Protein AF-A0A7W0ZQ09-F1 (afdb_monomer_lite)

Structure (mmCIF, N/CA/C/O backbone):
data_AF-A0A7W0ZQ09-F1
#
_entry.id   AF-A0A7W0ZQ09-F1
#
loop_
_atom_site.group_PDB
_atom_site.id
_atom_site.type_symbol
_atom_site.label_atom_id
_atom_site.label_alt_id
_atom_site.label_comp_id
_atom_site.label_asym_id
_atom_site.label_entity_id
_atom_site.label_seq_id
_atom_site.pdbx_PDB_ins_code
_atom_site.Cartn_x
_atom_site.Cartn_y
_atom_site.Cartn_z
_atom_site.occupancy
_atom_site.B_iso_or_equiv
_atom_site.auth_seq_id
_atom_site.auth_comp_id
_atom_site.auth_asym_id
_atom_site.auth_atom_id
_atom_site.pdbx_PDB_model_num
ATOM 1 N N . MET A 1 1 ? 44.081 -46.823 -7.857 1.00 39.41 1 MET A N 1
ATOM 2 C CA . MET A 1 1 ? 43.393 -45.600 -8.319 1.00 39.41 1 MET A CA 1
ATOM 3 C C . MET A 1 1 ? 42.582 -45.045 -7.162 1.00 39.41 1 MET A C 1
ATOM 5 O O . MET A 1 1 ? 41.664 -45.712 -6.705 1.00 39.41 1 MET A O 1
ATOM 9 N N . ASN A 1 2 ? 43.010 -43.896 -6.638 1.00 37.22 2 ASN A N 1
ATOM 10 C CA . ASN A 1 2 ? 42.444 -43.232 -5.465 1.00 37.22 2 ASN A CA 1
ATOM 11 C C . ASN A 1 2 ? 41.012 -42.744 -5.722 1.00 37.22 2 ASN A C 1
ATOM 13 O O . ASN A 1 2 ? 40.742 -42.105 -6.736 1.00 37.22 2 ASN A O 1
ATOM 17 N N . LEU A 1 3 ? 40.127 -43.034 -4.770 1.00 42.69 3 LEU A N 1
ATOM 18 C CA . LEU A 1 3 ? 38.776 -42.491 -4.675 1.00 42.69 3 LEU A CA 1
ATOM 19 C C . LEU A 1 3 ? 38.873 -41.011 -4.275 1.00 42.69 3 LEU A C 1
ATOM 21 O O . LEU A 1 3 ? 39.314 -40.700 -3.170 1.00 42.69 3 LEU A O 1
ATOM 25 N N . ASN A 1 4 ? 38.478 -40.099 -5.167 1.00 41.34 4 ASN A N 1
ATOM 26 C CA . ASN A 1 4 ? 38.340 -38.682 -4.836 1.00 41.34 4 ASN A CA 1
ATOM 27 C C . ASN A 1 4 ? 37.031 -38.482 -4.052 1.00 41.34 4 ASN A C 1
ATOM 29 O O . ASN A 1 4 ? 35.947 -38.402 -4.622 1.00 41.34 4 ASN A O 1
ATOM 33 N N . LEU A 1 5 ? 37.144 -38.461 -2.724 1.00 49.69 5 LEU A N 1
ATOM 34 C CA . LEU A 1 5 ? 36.052 -38.267 -1.762 1.00 49.69 5 LEU A CA 1
ATOM 35 C C . LEU A 1 5 ? 35.595 -36.798 -1.635 1.00 49.69 5 LEU A C 1
ATOM 37 O O . LEU A 1 5 ? 34.788 -36.494 -0.762 1.00 49.69 5 LEU A O 1
ATOM 41 N N . ASN A 1 6 ? 36.080 -35.885 -2.485 1.00 49.81 6 ASN A N 1
ATOM 42 C CA . ASN A 1 6 ? 35.898 -34.442 -2.293 1.00 49.81 6 ASN A CA 1
ATOM 43 C C . ASN A 1 6 ? 34.719 -33.805 -3.060 1.00 49.81 6 ASN A C 1
ATOM 45 O O . ASN A 1 6 ? 34.552 -32.594 -2.995 1.00 49.81 6 ASN A O 1
ATOM 49 N N . GLU A 1 7 ? 33.885 -34.577 -3.766 1.00 49.88 7 GLU A N 1
ATOM 50 C CA . GLU A 1 7 ? 32.788 -34.013 -4.588 1.00 49.88 7 GLU A CA 1
ATOM 51 C C . GLU A 1 7 ? 31.373 -34.458 -4.178 1.00 49.88 7 GLU A C 1
ATOM 53 O O . GLU A 1 7 ? 30.403 -34.131 -4.851 1.00 49.88 7 GLU A O 1
ATOM 58 N N . ARG A 1 8 ? 31.207 -35.171 -3.054 1.00 49.78 8 ARG A N 1
ATOM 59 C CA . ARG A 1 8 ? 29.879 -35.633 -2.581 1.00 49.78 8 ARG A CA 1
ATOM 60 C C . ARG A 1 8 ? 29.360 -34.965 -1.305 1.00 49.78 8 ARG A C 1
ATOM 62 O O . ARG A 1 8 ? 28.331 -35.377 -0.780 1.00 49.78 8 ARG A O 1
ATOM 69 N N . SER A 1 9 ? 30.036 -33.938 -0.796 1.00 47.16 9 SER A N 1
ATOM 70 C CA . SER A 1 9 ? 29.663 -33.264 0.460 1.00 47.16 9 SER A CA 1
ATOM 71 C C . SER A 1 9 ? 28.813 -31.998 0.289 1.00 47.16 9 SER A C 1
ATOM 73 O O . SER A 1 9 ? 28.307 -31.486 1.284 1.00 47.16 9 SER A O 1
ATOM 75 N N . HIS A 1 10 ? 28.598 -31.502 -0.933 1.00 40.19 10 HIS A N 1
ATOM 76 C CA . HIS A 1 10 ? 27.881 -30.237 -1.170 1.00 40.19 10 HIS A CA 1
ATOM 77 C C . HIS A 1 10 ? 26.394 -30.382 -1.541 1.00 40.19 10 HIS A C 1
ATOM 79 O O . HIS A 1 10 ? 25.749 -29.386 -1.852 1.00 40.19 10 HIS A O 1
ATOM 85 N N . GLU A 1 11 ? 25.818 -31.584 -1.455 1.00 44.47 11 GLU A N 1
ATOM 86 C CA . GLU A 1 11 ? 24.423 -31.843 -1.859 1.00 44.47 11 GLU A CA 1
ATOM 87 C C . GLU A 1 11 ? 23.532 -32.351 -0.710 1.00 44.47 11 GLU A C 1
ATOM 89 O O . GLU A 1 11 ? 22.580 -33.090 -0.926 1.00 44.47 11 GLU A O 1
ATOM 94 N N . MET A 1 12 ? 23.838 -32.000 0.546 1.00 40.66 12 MET A N 1
ATOM 95 C CA . MET A 1 12 ? 23.099 -32.526 1.713 1.00 40.66 12 MET A CA 1
ATOM 96 C C . MET A 1 12 ? 22.872 -31.503 2.841 1.00 40.66 12 MET A C 1
ATOM 98 O O . MET A 1 12 ? 22.632 -31.893 3.980 1.00 40.66 12 MET A O 1
ATOM 102 N N . ILE A 1 13 ? 22.923 -30.190 2.578 1.00 49.12 13 ILE A N 1
ATOM 103 C CA . ILE A 1 13 ? 22.593 -29.166 3.592 1.00 49.12 13 ILE A CA 1
ATOM 104 C C . ILE A 1 13 ? 21.804 -28.032 2.939 1.00 49.12 13 ILE A C 1
ATOM 106 O O . ILE A 1 13 ? 22.345 -26.992 2.585 1.00 49.12 13 ILE A O 1
ATOM 110 N N . GLY A 1 14 ? 20.502 -28.230 2.749 1.00 48.81 14 GLY A N 1
ATOM 111 C CA . GLY A 1 14 ? 19.679 -27.162 2.190 1.00 48.81 14 GLY A CA 1
ATOM 112 C C . GLY A 1 14 ? 18.244 -27.554 1.907 1.00 48.81 14 GLY A C 1
ATOM 113 O O . GLY A 1 14 ? 17.822 -27.428 0.766 1.00 48.81 14 GLY A O 1
ATOM 114 N N . LYS A 1 15 ? 17.498 -28.053 2.907 1.00 49.25 15 LYS A N 1
ATOM 115 C CA . LYS A 1 15 ? 16.019 -28.127 2.837 1.00 49.25 15 LYS A CA 1
ATOM 116 C C . LYS A 1 15 ? 15.302 -28.450 4.156 1.00 49.25 15 LYS A C 1
ATOM 118 O O . LYS A 1 15 ? 14.181 -28.939 4.142 1.00 49.25 15 LYS A O 1
ATOM 123 N N . ALA A 1 16 ? 15.874 -28.117 5.311 1.00 48.94 16 ALA A N 1
ATOM 124 C CA . ALA A 1 16 ? 15.095 -28.083 6.551 1.00 48.94 16 ALA A CA 1
ATOM 125 C C . ALA A 1 16 ? 14.473 -26.686 6.716 1.00 48.94 16 ALA A C 1
ATOM 127 O O . ALA A 1 16 ? 14.980 -25.835 7.442 1.00 48.94 16 ALA A O 1
ATOM 128 N N . SER A 1 17 ? 13.394 -26.415 5.973 1.00 61.88 17 SER A N 1
ATOM 129 C CA . SER A 1 17 ? 12.614 -25.186 6.154 1.00 61.88 17 SER A CA 1
ATOM 130 C C . SER A 1 17 ? 11.904 -25.232 7.508 1.00 61.88 17 SER A C 1
ATOM 132 O O . SER A 1 17 ? 11.298 -26.251 7.850 1.00 61.88 17 SER A O 1
ATOM 134 N N . ARG A 1 18 ? 11.935 -24.114 8.249 1.00 58.72 18 ARG A N 1
ATOM 135 C CA . ARG A 1 18 ? 11.302 -23.909 9.571 1.00 58.72 18 ARG A CA 1
ATOM 136 C C . ARG A 1 18 ? 9.831 -24.370 9.630 1.00 58.72 18 ARG A C 1
ATOM 138 O O . ARG A 1 18 ? 9.342 -24.733 10.694 1.00 58.72 18 ARG A O 1
ATOM 145 N N . ARG A 1 19 ? 9.158 -24.449 8.476 1.00 54.31 19 ARG A N 1
ATOM 146 C CA . ARG A 1 19 ? 7.789 -24.968 8.300 1.00 54.31 19 ARG A CA 1
ATOM 147 C C . ARG A 1 19 ? 7.616 -26.458 8.636 1.00 54.31 19 ARG A C 1
ATOM 149 O O . ARG A 1 19 ? 6.530 -26.863 9.034 1.00 54.31 19 ARG A O 1
ATOM 156 N N . THR A 1 20 ? 8.669 -27.271 8.542 1.00 48.69 20 THR A N 1
ATOM 157 C CA . THR A 1 20 ? 8.589 -28.721 8.827 1.00 48.69 20 THR A CA 1
ATOM 158 C C . THR A 1 20 ? 8.489 -29.011 10.327 1.00 48.69 20 THR A C 1
ATOM 160 O O . THR A 1 20 ? 7.860 -29.985 10.730 1.00 48.69 20 THR A O 1
ATOM 163 N N . VAL A 1 21 ? 9.060 -28.141 11.165 1.00 54.69 21 VAL A N 1
ATOM 164 C CA . VAL A 1 21 ? 9.087 -28.320 12.625 1.00 54.69 21 VAL A CA 1
ATOM 165 C C . VAL A 1 21 ? 7.721 -28.010 13.258 1.00 54.69 21 VAL A C 1
ATOM 167 O O . VAL A 1 21 ? 7.306 -28.712 14.172 1.00 54.69 21 VAL A O 1
ATOM 170 N N . MET A 1 22 ? 6.968 -27.038 12.726 1.00 54.59 22 MET A N 1
ATOM 171 C CA . MET A 1 22 ? 5.622 -26.699 13.224 1.00 54.59 22 MET A CA 1
ATOM 172 C C . MET A 1 22 ? 4.558 -27.765 12.903 1.00 54.59 22 MET A C 1
ATOM 174 O O . MET A 1 22 ? 3.642 -27.972 13.697 1.00 54.59 22 MET A O 1
ATOM 178 N N . LYS A 1 23 ? 4.685 -28.495 11.783 1.00 45.62 23 LYS A N 1
ATOM 179 C CA . LYS A 1 23 ? 3.694 -29.513 11.375 1.00 45.62 23 LYS A CA 1
ATOM 180 C C . LYS A 1 23 ? 3.634 -30.728 12.314 1.00 45.62 23 LYS A C 1
ATOM 182 O O . LYS A 1 23 ? 2.576 -31.334 12.440 1.00 45.62 23 LYS A O 1
ATOM 187 N N . TRP A 1 24 ? 4.714 -31.047 13.028 1.00 47.16 24 TRP A N 1
ATOM 188 C CA . TRP A 1 24 ? 4.704 -32.125 14.026 1.00 47.16 24 TRP A CA 1
ATOM 189 C C . TRP A 1 24 ? 4.090 -31.717 15.374 1.00 47.16 24 TRP A C 1
ATOM 191 O O . TRP A 1 24 ? 3.663 -32.588 16.126 1.00 47.16 24 TRP A O 1
ATOM 201 N N . GLY A 1 25 ? 3.985 -30.416 15.673 1.00 49.84 25 GLY A N 1
ATOM 202 C CA . GLY A 1 25 ? 3.390 -29.931 16.924 1.00 49.84 25 GLY A CA 1
ATOM 203 C C . GLY A 1 25 ? 1.860 -30.036 16.974 1.00 49.84 25 GLY A C 1
ATOM 204 O O . GLY A 1 25 ? 1.297 -30.309 18.029 1.00 49.84 25 GLY A O 1
ATOM 205 N N . ALA A 1 26 ? 1.177 -29.874 15.836 1.00 46.78 26 ALA A N 1
ATOM 206 C CA . ALA A 1 26 ? -0.289 -29.832 15.773 1.00 46.78 26 ALA A CA 1
ATOM 207 C C . ALA A 1 26 ? -0.969 -31.219 15.778 1.00 46.78 26 ALA A C 1
ATOM 209 O O . ALA A 1 26 ? -2.149 -31.331 16.104 1.00 46.78 26 ALA A O 1
ATOM 210 N N . ALA A 1 27 ? -0.238 -32.292 15.462 1.00 45.44 27 ALA A N 1
ATOM 211 C CA . ALA A 1 27 ? -0.803 -33.640 15.342 1.00 45.44 27 ALA A CA 1
ATOM 212 C C . ALA A 1 27 ? -1.189 -34.294 16.689 1.00 45.44 27 ALA A C 1
ATOM 214 O O . ALA A 1 27 ? -1.854 -35.327 16.695 1.00 45.44 27 ALA A O 1
ATOM 215 N N . LEU A 1 28 ? -0.810 -33.704 17.830 1.00 49.62 28 LEU A N 1
ATOM 216 C CA . LEU A 1 28 ? -1.097 -34.244 19.168 1.00 49.62 28 LEU A CA 1
ATOM 217 C C . LEU A 1 28 ? -2.321 -33.610 19.860 1.00 49.62 28 LEU A C 1
ATOM 219 O O . LEU A 1 28 ? -2.656 -34.008 20.972 1.00 49.62 28 LEU A O 1
ATOM 223 N N . GLY A 1 29 ? -3.005 -32.648 19.227 1.00 42.84 29 GLY A N 1
ATOM 224 C CA . GLY A 1 29 ? -4.097 -31.880 19.848 1.00 42.84 29 GLY A CA 1
ATOM 225 C C . GLY A 1 29 ? -5.530 -32.326 19.521 1.00 42.84 29 GLY A C 1
ATOM 226 O O . GLY A 1 29 ? -6.471 -31.737 20.042 1.00 42.84 29 GLY A O 1
ATOM 227 N N . ALA A 1 30 ? -5.733 -33.337 18.672 1.00 45.56 30 ALA A N 1
ATOM 228 C CA . ALA A 1 30 ? -7.064 -33.755 18.213 1.00 45.56 30 ALA A CA 1
ATOM 229 C C . ALA A 1 30 ? -7.668 -34.897 19.058 1.00 45.56 30 ALA A C 1
ATOM 231 O O . ALA A 1 30 ? -8.092 -35.922 18.524 1.00 45.56 30 ALA A O 1
ATOM 232 N N . ALA A 1 31 ? -7.709 -34.736 20.385 1.00 42.81 31 ALA A N 1
ATOM 233 C CA . ALA A 1 31 ? -8.491 -35.607 21.265 1.00 42.81 31 ALA A CA 1
ATOM 234 C C . ALA A 1 31 ? -9.850 -34.951 21.569 1.00 42.81 31 ALA A C 1
ATOM 236 O O . ALA A 1 31 ? -9.927 -33.845 22.095 1.00 42.81 31 ALA A O 1
ATOM 237 N N . ALA A 1 32 ? -10.917 -35.640 21.171 1.00 44.44 32 ALA A N 1
ATOM 238 C CA . ALA A 1 32 ? -12.300 -35.182 21.139 1.00 44.44 32 ALA A CA 1
ATOM 239 C C . ALA A 1 32 ? -12.900 -34.830 22.515 1.00 44.44 32 ALA A C 1
ATOM 241 O O . ALA A 1 32 ? -12.721 -35.568 23.482 1.0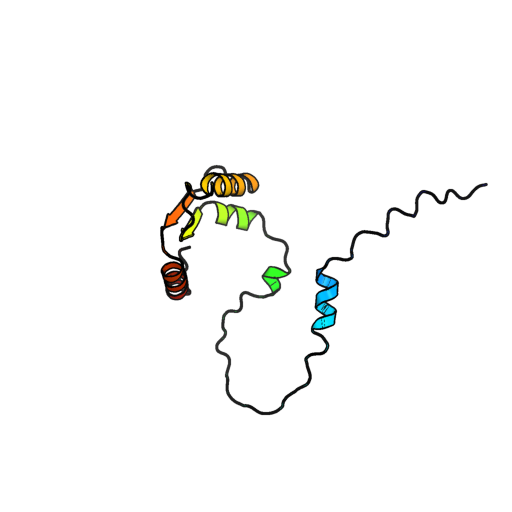0 44.44 32 ALA A O 1
ATOM 242 N N . ILE A 1 33 ? -13.741 -33.789 22.557 1.00 36.66 33 ILE A N 1
ATOM 243 C CA . ILE A 1 33 ? -14.796 -33.647 23.571 1.00 36.66 33 ILE A CA 1
ATOM 244 C C . ILE A 1 33 ? -16.146 -33.754 22.847 1.00 36.66 33 ILE A C 1
ATOM 246 O O . ILE A 1 33 ? -16.486 -32.868 22.059 1.00 36.66 33 ILE A O 1
ATOM 250 N N . PRO A 1 34 ? -16.927 -34.826 23.060 1.00 36.56 34 PRO A N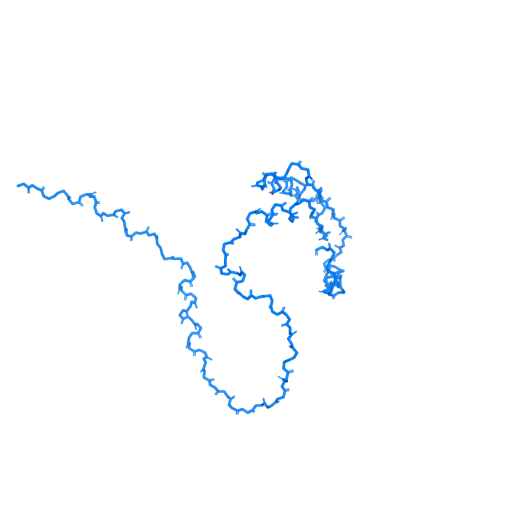 1
ATOM 251 C CA . PRO A 1 34 ? -18.263 -34.932 22.505 1.00 36.56 34 PRO A CA 1
ATOM 252 C C . PRO A 1 34 ? -19.237 -34.136 23.383 1.00 36.56 34 PRO A C 1
ATOM 254 O O . PRO A 1 34 ? -19.406 -34.439 24.561 1.00 36.56 34 PRO A O 1
ATOM 257 N N . GLY A 1 35 ? -19.916 -33.151 22.792 1.00 42.03 35 GLY A N 1
ATOM 258 C CA . GLY A 1 35 ? -21.152 -32.600 23.353 1.00 42.03 35 GLY A CA 1
ATOM 259 C C . GLY A 1 35 ? -21.088 -31.164 23.866 1.00 42.03 35 GLY A C 1
ATOM 260 O O . GLY A 1 35 ? -21.216 -30.940 25.059 1.00 42.03 35 GLY A O 1
ATOM 261 N N . VAL A 1 36 ? -21.047 -30.188 22.957 1.00 39.94 36 VAL A N 1
ATOM 262 C CA . VAL A 1 36 ? -21.811 -28.937 23.100 1.00 39.94 36 VAL A CA 1
ATOM 263 C C . VAL A 1 36 ? -22.346 -28.605 21.712 1.00 39.94 36 VAL A C 1
ATOM 265 O O . VAL A 1 36 ? -21.592 -28.340 20.779 1.00 39.94 36 VAL A O 1
ATOM 268 N N . GLY A 1 37 ? -23.661 -28.734 21.553 1.00 41.69 37 GLY A N 1
ATOM 269 C CA . GLY A 1 37 ? -24.352 -28.370 20.328 1.00 41.69 37 GLY A CA 1
ATOM 270 C C . GLY A 1 37 ? -24.371 -26.858 20.115 1.00 41.69 37 GLY A C 1
ATOM 271 O O . GLY A 1 37 ? -24.351 -26.083 21.067 1.00 41.69 37 GLY A O 1
ATOM 272 N N . GLY A 1 38 ? -24.507 -26.465 18.850 1.00 43.03 38 GLY A N 1
ATOM 273 C CA . GLY A 1 38 ? -25.117 -25.185 18.506 1.00 43.03 38 GLY A CA 1
ATOM 274 C C . GLY A 1 38 ? -24.169 -24.038 18.184 1.00 43.03 38 GLY A C 1
ATOM 275 O O . GLY A 1 38 ? -24.313 -22.977 18.763 1.00 43.03 38 GLY A O 1
ATOM 276 N N . PHE A 1 39 ? -23.316 -24.190 17.173 1.00 36.94 39 PHE A N 1
ATOM 277 C CA . PHE A 1 39 ? -22.994 -23.070 16.284 1.00 36.94 39 PHE A CA 1
ATOM 278 C C . PHE A 1 39 ? -23.024 -23.586 14.846 1.00 36.94 39 PHE A C 1
ATOM 280 O O . PHE A 1 39 ? -22.058 -24.143 14.332 1.00 36.94 39 PHE A O 1
ATOM 287 N N . ARG A 1 40 ? -24.197 -23.466 14.210 1.00 44.53 40 ARG A N 1
ATOM 288 C CA . ARG A 1 40 ? -24.316 -23.560 12.752 1.00 44.53 40 ARG A CA 1
ATOM 289 C C . ARG A 1 40 ? -23.477 -22.420 12.183 1.00 44.53 40 ARG A C 1
ATOM 291 O O . ARG A 1 40 ? -23.851 -21.260 12.331 1.00 44.53 40 ARG A O 1
ATOM 298 N N . GLY A 1 41 ? -22.339 -22.781 11.599 1.00 40.16 41 GLY A N 1
ATOM 299 C CA . GLY A 1 41 ? -21.429 -21.869 10.926 1.00 40.16 41 GLY A CA 1
ATOM 300 C C . GLY A 1 41 ? -22.153 -21.076 9.847 1.00 40.16 41 GLY A C 1
ATOM 301 O O . GLY A 1 41 ? -22.550 -21.620 8.818 1.00 40.16 41 GLY A O 1
ATOM 302 N N . LEU A 1 42 ? -22.308 -19.777 10.090 1.00 39.69 42 LEU A N 1
ATOM 303 C CA . LEU A 1 42 ? -22.209 -18.809 9.011 1.00 39.69 42 LEU A CA 1
ATOM 304 C C . LEU A 1 42 ? -20.783 -18.934 8.459 1.00 39.69 42 LEU A C 1
ATOM 306 O O . LEU A 1 42 ? -19.851 -19.023 9.266 1.00 39.69 42 LEU A O 1
ATOM 310 N N . PRO A 1 43 ? -20.578 -18.968 7.134 1.00 42.94 43 PRO A N 1
ATOM 311 C CA . PRO A 1 43 ? -19.237 -18.863 6.606 1.00 42.94 43 PRO A CA 1
ATOM 312 C C . PRO A 1 43 ? -18.752 -17.449 6.936 1.00 42.94 43 PRO A C 1
ATOM 314 O O . PRO A 1 43 ? -19.104 -16.480 6.269 1.00 42.94 43 PRO A O 1
ATOM 317 N N . VAL A 1 44 ? -17.929 -17.323 7.979 1.00 46.03 44 VAL A N 1
ATOM 318 C CA . VAL A 1 44 ? -16.789 -16.414 7.871 1.00 46.03 44 VAL A CA 1
ATOM 319 C C . VAL A 1 44 ? -16.126 -16.837 6.569 1.00 46.03 44 VAL A C 1
ATOM 321 O O . VAL A 1 44 ? -15.785 -18.013 6.426 1.00 46.03 44 VAL A O 1
ATOM 324 N N . LEU A 1 45 ? -16.053 -15.938 5.587 1.00 45.44 45 LEU A N 1
ATOM 325 C CA . LEU A 1 45 ? -15.211 -16.151 4.418 1.00 45.44 45 LEU A CA 1
ATOM 326 C C . LEU A 1 45 ? -13.776 -16.177 4.945 1.00 45.44 45 LEU A C 1
ATOM 328 O O . LEU A 1 45 ? -13.093 -15.160 4.977 1.00 45.44 45 LEU A O 1
ATOM 332 N N . ALA A 1 46 ? -13.367 -17.327 5.481 1.00 49.94 46 ALA A N 1
ATOM 333 C CA . ALA A 1 46 ? -11.981 -17.628 5.730 1.00 49.94 46 ALA A CA 1
ATOM 334 C C . ALA A 1 46 ? -11.334 -17.505 4.358 1.00 49.94 46 ALA A C 1
ATOM 336 O O . ALA A 1 46 ? -11.688 -18.246 3.438 1.00 49.94 46 ALA A O 1
ATOM 337 N N . GLN A 1 47 ? -10.504 -16.478 4.198 1.00 53.53 47 GLN A N 1
ATOM 338 C CA . GLN A 1 47 ? -9.637 -16.341 3.044 1.00 53.53 47 GLN A CA 1
ATOM 339 C C . GLN A 1 47 ? -8.958 -17.692 2.875 1.00 53.53 47 GLN A C 1
ATOM 341 O O . GLN A 1 47 ? -8.322 -18.153 3.819 1.00 53.53 47 GLN A O 1
ATOM 346 N N . ASP A 1 48 ? -9.248 -18.362 1.757 1.00 56.25 48 ASP A N 1
ATOM 347 C CA . ASP A 1 48 ? -8.923 -19.771 1.562 1.00 56.25 48 ASP A CA 1
ATOM 348 C C . ASP A 1 48 ? -7.467 -19.992 1.971 1.00 56.25 48 ASP A C 1
ATOM 350 O O . ASP A 1 48 ? -6.566 -19.370 1.401 1.00 56.25 48 ASP A O 1
ATOM 354 N N . ASP A 1 49 ? -7.235 -20.821 2.993 1.00 60.47 49 ASP A N 1
ATOM 355 C CA . ASP A 1 49 ? -5.893 -21.057 3.525 1.00 60.47 49 ASP A CA 1
ATOM 356 C C . ASP A 1 49 ? -4.943 -21.567 2.420 1.00 60.47 49 ASP A C 1
ATOM 358 O O . ASP A 1 49 ? -3.722 -21.446 2.527 1.00 60.47 49 ASP A O 1
ATOM 362 N N . ALA A 1 50 ? -5.504 -22.075 1.314 1.00 66.31 50 ALA A N 1
ATOM 363 C CA . ALA A 1 50 ? -4.795 -22.424 0.091 1.00 66.31 50 ALA A CA 1
ATOM 364 C C . ALA A 1 50 ? -4.034 -21.250 -0.558 1.00 66.31 50 ALA A C 1
ATOM 366 O O . ALA A 1 50 ? -2.984 -21.482 -1.162 1.00 66.31 50 ALA A O 1
ATOM 367 N N . VAL A 1 51 ? -4.499 -20.001 -0.418 1.00 69.62 51 VAL A N 1
ATOM 368 C CA . VAL A 1 51 ? -3.803 -18.808 -0.943 1.00 69.62 51 VAL A CA 1
ATOM 369 C C . VAL A 1 51 ? -2.415 -18.680 -0.312 1.00 69.62 51 VAL A C 1
ATOM 371 O O . VAL A 1 51 ? -1.447 -18.401 -1.019 1.00 69.62 51 VAL A O 1
ATOM 374 N N . TRP A 1 52 ? -2.285 -18.991 0.982 1.00 73.75 52 TRP A N 1
ATOM 375 C CA . TRP A 1 52 ? -1.015 -18.934 1.719 1.00 73.75 52 TRP A CA 1
ATOM 376 C C . TRP A 1 52 ? -0.017 -20.041 1.344 1.00 73.75 52 TRP A C 1
ATOM 378 O O . TRP A 1 52 ? 1.169 -19.937 1.665 1.00 73.75 52 TRP A O 1
ATOM 388 N N . GLU A 1 53 ? -0.472 -21.097 0.667 1.00 80.50 53 GLU A N 1
ATOM 389 C CA . GLU A 1 53 ? 0.363 -22.216 0.205 1.00 80.50 53 GLU A CA 1
ATOM 390 C C . GLU A 1 53 ? 0.812 -22.050 -1.262 1.00 80.50 53 GLU A C 1
ATOM 392 O O . GLU A 1 53 ? 1.708 -22.762 -1.726 1.00 80.50 53 GLU A O 1
ATOM 397 N N . SER A 1 54 ? 0.219 -21.101 -1.996 1.00 81.69 54 SER A N 1
ATOM 398 C CA . SER A 1 54 ? 0.549 -20.811 -3.394 1.00 81.69 54 SER A CA 1
ATOM 399 C C . SER A 1 54 ? 1.692 -19.796 -3.537 1.00 81.69 54 SER A C 1
ATOM 401 O O . SER A 1 54 ? 1.936 -18.970 -2.657 1.00 81.69 54 SER A O 1
ATOM 403 N N . ALA A 1 55 ? 2.438 -19.872 -4.646 1.00 86.19 55 ALA A N 1
ATOM 404 C CA . ALA A 1 55 ? 3.393 -18.820 -4.983 1.00 86.19 55 ALA A CA 1
ATOM 405 C C . ALA A 1 55 ? 2.627 -17.535 -5.359 1.00 86.19 55 ALA A C 1
ATOM 407 O O . ALA A 1 55 ? 1.605 -17.646 -6.039 1.00 86.19 55 ALA A O 1
ATOM 408 N N . PRO A 1 56 ? 3.107 -16.339 -4.969 1.00 83.94 56 PRO A N 1
ATOM 409 C CA . PRO A 1 56 ? 2.473 -15.083 -5.355 1.00 83.94 56 PRO A CA 1
ATOM 410 C C . PRO A 1 56 ? 2.422 -14.933 -6.878 1.00 83.94 56 PRO A C 1
ATOM 412 O O . PRO A 1 56 ? 3.410 -15.222 -7.558 1.00 83.94 56 PRO A O 1
ATOM 415 N N . ASP A 1 57 ? 1.296 -14.453 -7.401 1.00 89.81 57 ASP A N 1
ATOM 416 C CA . ASP A 1 57 ? 1.176 -14.077 -8.808 1.00 89.81 57 ASP A CA 1
ATOM 417 C C . ASP A 1 57 ? 1.761 -12.665 -9.010 1.00 89.81 57 ASP A C 1
ATOM 419 O O . ASP A 1 57 ? 1.208 -11.694 -8.480 1.00 89.81 57 ASP A O 1
ATOM 423 N N . PRO A 1 58 ? 2.872 -12.517 -9.755 1.00 89.31 58 PRO A N 1
ATOM 424 C CA . PRO A 1 58 ? 3.512 -11.221 -9.951 1.00 89.31 58 PRO A CA 1
ATOM 425 C C . PRO A 1 58 ? 2.646 -10.242 -10.753 1.00 89.31 58 PRO A C 1
ATOM 427 O O . PRO A 1 58 ? 2.758 -9.038 -10.545 1.00 89.31 58 PRO A O 1
ATOM 430 N N . ALA A 1 59 ? 1.774 -10.726 -11.645 1.00 91.81 59 ALA A N 1
ATOM 431 C CA . ALA A 1 59 ? 0.913 -9.857 -12.442 1.00 91.81 59 ALA A CA 1
ATOM 432 C C . ALA A 1 59 ? -0.191 -9.233 -11.579 1.00 91.81 59 ALA A C 1
ATOM 434 O O . ALA A 1 59 ? -0.431 -8.030 -11.675 1.00 91.81 59 ALA A O 1
ATOM 435 N N . LEU A 1 60 ? -0.804 -10.028 -10.695 1.00 91.75 60 LEU A N 1
ATOM 436 C CA . LEU A 1 60 ? -1.780 -9.527 -9.722 1.00 91.75 60 LEU A CA 1
ATOM 437 C C . LEU A 1 60 ? -1.124 -8.579 -8.715 1.00 91.75 60 LEU A C 1
ATOM 439 O O . LEU A 1 60 ? -1.670 -7.516 -8.433 1.00 91.75 60 LEU A O 1
ATOM 443 N N . ALA A 1 61 ? 0.074 -8.911 -8.226 1.00 91.56 61 ALA A N 1
ATOM 444 C CA . ALA A 1 61 ? 0.814 -8.028 -7.327 1.00 91.56 61 ALA A CA 1
ATOM 445 C C . ALA A 1 61 ? 1.124 -6.670 -7.982 1.00 91.56 61 ALA A C 1
ATOM 447 O O . ALA A 1 61 ? 0.932 -5.630 -7.357 1.00 91.56 61 ALA A O 1
ATOM 448 N N . ALA A 1 62 ? 1.556 -6.663 -9.248 1.00 93.88 62 ALA A N 1
ATOM 449 C CA . ALA A 1 62 ? 1.814 -5.432 -9.993 1.00 93.88 62 ALA A CA 1
ATOM 450 C C . ALA A 1 62 ? 0.531 -4.630 -10.273 1.00 93.88 62 ALA A C 1
ATOM 452 O O . ALA A 1 62 ? 0.563 -3.402 -10.266 1.00 93.88 62 ALA A O 1
ATOM 453 N N . GLU A 1 63 ? -0.605 -5.294 -10.511 1.00 93.56 63 GLU A N 1
ATOM 454 C CA . GLU A 1 63 ? -1.907 -4.630 -10.633 1.00 93.56 63 GLU A CA 1
ATOM 455 C C . GLU A 1 63 ? -2.296 -3.925 -9.329 1.00 93.56 63 GLU A C 1
ATOM 457 O O . GLU A 1 63 ? -2.609 -2.735 -9.353 1.00 93.56 63 GLU A O 1
ATOM 462 N N . GLN A 1 64 ? -2.197 -4.626 -8.197 1.00 92.31 64 GLN A N 1
ATOM 463 C CA . GLN A 1 64 ? -2.497 -4.076 -6.873 1.00 92.31 64 GLN A CA 1
ATOM 464 C C . GLN A 1 64 ? -1.535 -2.950 -6.483 1.00 92.31 64 GLN A C 1
ATOM 466 O O . GLN A 1 64 ? -1.945 -1.967 -5.882 1.00 92.31 64 GLN A O 1
ATOM 471 N N . ALA A 1 65 ? -0.263 -3.040 -6.872 1.00 93.75 65 ALA A N 1
ATOM 472 C CA . ALA A 1 65 ? 0.730 -2.019 -6.557 1.00 93.75 65 ALA A CA 1
ATOM 473 C C . ALA A 1 65 ? 0.513 -0.684 -7.297 1.00 93.75 65 ALA A C 1
ATOM 475 O O . ALA A 1 65 ? 1.140 0.311 -6.929 1.00 93.75 65 ALA A O 1
ATOM 476 N N . ARG A 1 66 ? -0.363 -0.617 -8.315 1.00 95.12 66 ARG A N 1
ATOM 477 C CA . ARG A 1 66 ? -0.663 0.649 -9.015 1.00 95.12 66 ARG A CA 1
ATOM 478 C C . ARG A 1 66 ? -1.325 1.682 -8.113 1.00 95.12 66 ARG A C 1
ATOM 480 O O . ARG A 1 66 ? -1.104 2.872 -8.315 1.00 95.12 66 ARG A O 1
ATOM 487 N N . GLU A 1 67 ? -2.111 1.248 -7.135 1.00 95.31 67 GLU A N 1
ATOM 488 C CA . GLU A 1 67 ? -2.706 2.129 -6.136 1.00 95.31 67 GLU A CA 1
ATOM 489 C C . GLU A 1 67 ? -2.609 1.478 -4.760 1.00 95.31 67 GLU A C 1
ATOM 491 O O . GLU A 1 67 ? -3.161 0.410 -4.520 1.00 95.31 67 GLU A O 1
ATOM 496 N N . ILE A 1 68 ? -1.884 2.135 -3.860 1.00 94.94 68 ILE A N 1
ATOM 497 C CA . ILE A 1 68 ? -1.722 1.718 -2.471 1.00 94.94 68 ILE A CA 1
ATOM 498 C C . ILE A 1 68 ? -2.423 2.765 -1.616 1.00 94.94 68 ILE A C 1
ATOM 500 O O . ILE A 1 68 ? -2.047 3.939 -1.638 1.00 94.94 68 ILE A O 1
ATOM 504 N N . ILE A 1 69 ? -3.451 2.341 -0.889 1.00 95.25 69 ILE A N 1
ATOM 505 C CA . ILE A 1 69 ? -4.195 3.187 0.041 1.00 95.25 69 ILE A CA 1
ATOM 506 C C . ILE A 1 69 ? -3.855 2.721 1.452 1.00 95.25 69 ILE A C 1
ATOM 508 O O . ILE A 1 69 ? -3.882 1.526 1.733 1.00 95.25 69 ILE A O 1
ATOM 512 N N . THR A 1 70 ? -3.503 3.653 2.330 1.00 94.31 70 THR A N 1
ATOM 513 C CA . THR A 1 70 ? -3.115 3.346 3.709 1.00 94.31 70 THR A CA 1
ATOM 514 C C . THR A 1 70 ? -3.834 4.235 4.701 1.00 94.31 70 THR A C 1
ATOM 516 O O . THR A 1 70 ? -4.336 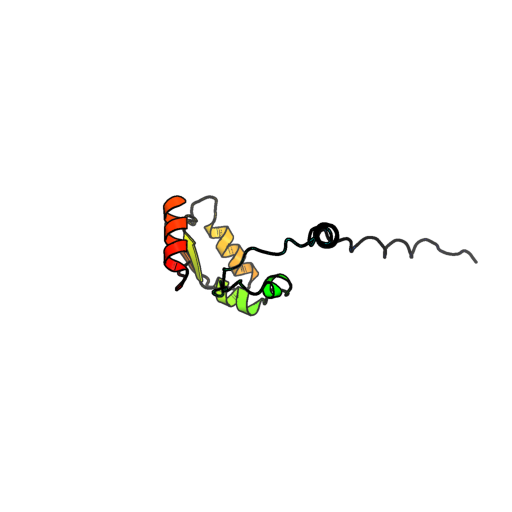5.312 4.366 1.00 94.31 70 THR A O 1
ATOM 519 N N . TYR A 1 71 ? -3.847 3.769 5.947 1.00 94.56 71 TYR A N 1
ATOM 520 C CA . TYR A 1 71 ? -4.180 4.579 7.104 1.00 94.56 71 TYR A CA 1
ATOM 521 C C . TYR A 1 71 ? -2.951 4.665 8.011 1.00 94.56 71 TYR A C 1
ATOM 523 O O . TYR A 1 71 ? -2.338 3.635 8.298 1.00 94.56 71 TYR A O 1
ATOM 531 N N . GLY A 1 72 ? -2.573 5.887 8.396 1.00 91.25 72 GLY A N 1
ATOM 532 C CA . GLY A 1 72 ? -1.472 6.149 9.329 1.00 91.25 72 GLY A CA 1
ATOM 533 C C . GLY A 1 72 ? -0.057 5.902 8.785 1.00 91.25 72 GLY A C 1
ATOM 534 O O . GLY A 1 72 ? 0.881 5.743 9.570 1.00 91.25 72 GLY A O 1
ATOM 535 N N . MET A 1 73 ? 0.132 5.867 7.462 1.00 93.50 73 MET A N 1
ATOM 536 C CA . MET A 1 73 ? 1.434 5.669 6.810 1.00 93.50 73 MET A CA 1
ATOM 537 C C . MET A 1 73 ? 1.802 6.817 5.853 1.00 93.50 73 MET A C 1
ATOM 539 O O . MET A 1 73 ? 2.051 6.567 4.675 1.00 93.50 73 MET A O 1
ATOM 543 N N . PRO A 1 74 ? 1.877 8.078 6.308 1.00 93.62 74 PRO A N 1
ATOM 544 C CA . PRO A 1 74 ? 2.175 9.195 5.418 1.00 93.62 74 PRO A CA 1
ATOM 545 C C . PRO A 1 74 ? 3.620 9.139 4.895 1.00 93.62 74 PRO A C 1
ATOM 547 O O . PRO A 1 74 ? 4.529 8.650 5.571 1.00 93.62 74 PRO A O 1
ATOM 550 N N . ASP A 1 75 ? 3.845 9.671 3.688 1.00 93.81 75 ASP A N 1
ATOM 551 C CA . ASP A 1 75 ? 5.131 9.578 2.974 1.00 93.81 75 ASP A CA 1
ATOM 552 C C . ASP A 1 75 ? 6.321 10.157 3.754 1.00 93.81 75 ASP A C 1
ATOM 554 O O . ASP A 1 75 ? 7.449 9.667 3.636 1.00 93.81 75 ASP A O 1
ATOM 558 N N . ASP A 1 76 ? 6.071 11.201 4.545 1.00 93.12 76 ASP A N 1
ATOM 559 C CA . ASP A 1 76 ? 7.063 11.925 5.338 1.00 93.12 76 ASP A CA 1
ATOM 560 C C . ASP A 1 76 ? 7.371 11.257 6.688 1.00 93.12 76 ASP A C 1
ATOM 562 O O . ASP A 1 76 ? 8.338 11.631 7.362 1.00 93.12 76 ASP A O 1
ATOM 566 N N . TRP A 1 77 ? 6.617 10.222 7.067 1.00 92.25 77 TRP A N 1
ATOM 567 C CA . TRP A 1 77 ? 6.876 9.440 8.265 1.00 92.25 77 TRP A CA 1
ATOM 568 C C . TRP A 1 77 ? 7.768 8.245 7.962 1.00 92.25 77 TRP A C 1
ATOM 570 O O . TRP A 1 77 ? 7.472 7.418 7.105 1.00 92.25 77 TRP A O 1
ATOM 580 N N . ALA A 1 78 ? 8.881 8.136 8.692 1.00 93.56 78 ALA A N 1
ATOM 581 C CA . ALA A 1 78 ? 9.828 7.021 8.590 1.00 93.56 78 ALA A CA 1
ATOM 582 C C . ALA A 1 78 ? 10.269 6.673 7.149 1.00 93.56 78 ALA A C 1
ATOM 584 O O . ALA A 1 78 ? 10.749 5.564 6.913 1.00 93.56 78 ALA A O 1
ATOM 585 N N . ASN A 1 79 ? 10.165 7.630 6.218 1.00 93.81 79 ASN A N 1
ATOM 586 C CA . ASN A 1 79 ? 10.475 7.465 4.802 1.00 93.81 79 ASN A CA 1
ATOM 587 C C . ASN A 1 79 ? 9.566 6.455 4.068 1.00 93.81 79 ASN A C 1
ATOM 589 O O . ASN A 1 79 ? 10.039 5.726 3.192 1.00 93.81 79 ASN A O 1
ATOM 593 N N . TYR A 1 80 ? 8.274 6.389 4.413 1.00 94.56 80 TYR A N 1
ATOM 594 C CA . TYR A 1 80 ? 7.332 5.487 3.743 1.00 94.56 80 TYR A CA 1
ATOM 595 C C . TYR A 1 80 ? 7.160 5.776 2.249 1.00 94.56 80 TYR A C 1
ATOM 597 O O . TYR A 1 80 ? 7.006 4.827 1.481 1.00 94.56 80 TYR A O 1
ATOM 605 N N . GLY A 1 81 ? 7.296 7.030 1.806 1.00 93.94 81 GLY A N 1
ATOM 606 C CA . GLY A 1 81 ? 7.179 7.364 0.382 1.00 93.94 81 GLY A CA 1
ATOM 607 C C . GLY A 1 81 ? 8.174 6.590 -0.491 1.00 93.94 81 GLY A C 1
ATOM 608 O O . GLY A 1 81 ? 7.796 5.955 -1.475 1.00 93.94 81 GLY A O 1
ATOM 609 N N . GLU A 1 82 ? 9.444 6.538 -0.082 1.00 95.38 82 GLU A N 1
ATOM 610 C CA . GLU A 1 82 ? 10.474 5.764 -0.790 1.00 95.38 82 GLU A CA 1
ATOM 611 C C . GLU A 1 82 ? 10.273 4.249 -0.650 1.00 95.38 82 GLU A C 1
ATOM 613 O O . GLU A 1 82 ? 10.645 3.488 -1.543 1.00 95.38 82 GLU A O 1
ATOM 618 N N . VAL A 1 83 ? 9.677 3.786 0.455 1.00 95.50 83 VAL A N 1
ATOM 619 C CA . VAL A 1 83 ? 9.335 2.366 0.626 1.00 95.50 83 VAL A CA 1
ATOM 620 C C . VAL A 1 83 ? 8.299 1.948 -0.414 1.00 95.50 83 VAL A C 1
ATOM 622 O O . VAL A 1 83 ? 8.491 0.929 -1.079 1.00 95.50 83 VAL A O 1
ATOM 625 N N . PHE A 1 84 ? 7.236 2.732 -0.598 1.00 95.81 84 PHE A N 1
ATOM 626 C CA . PHE A 1 84 ? 6.199 2.429 -1.583 1.00 95.81 84 PHE A CA 1
ATOM 627 C C . PHE A 1 84 ? 6.698 2.589 -3.016 1.00 95.81 84 PHE A C 1
ATOM 629 O O . PHE A 1 84 ? 6.474 1.693 -3.831 1.00 95.81 84 PHE A O 1
ATOM 636 N N . ALA A 1 85 ? 7.455 3.649 -3.306 1.00 95.06 85 ALA A N 1
ATOM 637 C CA . ALA A 1 85 ? 8.083 3.829 -4.612 1.00 95.06 85 ALA A CA 1
ATOM 638 C C . ALA A 1 85 ? 9.040 2.670 -4.945 1.00 95.06 85 ALA A C 1
ATOM 640 O O . ALA A 1 85 ? 9.005 2.116 -6.044 1.00 95.06 85 ALA A O 1
ATOM 641 N N . GLY A 1 86 ? 9.860 2.242 -3.980 1.00 95.12 86 GLY A N 1
ATOM 642 C CA . GLY A 1 86 ? 10.758 1.100 -4.135 1.00 95.12 86 GLY A CA 1
ATOM 643 C C . GLY A 1 86 ? 10.013 -0.223 -4.325 1.00 95.12 86 GLY A C 1
ATOM 644 O O . GLY A 1 86 ? 10.409 -1.042 -5.156 1.00 95.12 86 GLY A O 1
ATOM 645 N N . PHE A 1 87 ? 8.912 -0.427 -3.599 1.00 95.12 87 PHE A N 1
ATOM 646 C CA . PHE A 1 87 ? 8.058 -1.602 -3.759 1.00 95.12 87 PHE A CA 1
ATOM 647 C C . PHE A 1 87 ? 7.414 -1.652 -5.151 1.00 95.12 87 PHE A C 1
ATOM 649 O O . PHE A 1 87 ? 7.505 -2.677 -5.825 1.00 95.12 87 PHE A O 1
ATOM 656 N N . GLN A 1 88 ? 6.849 -0.542 -5.625 1.00 95.75 88 GLN A N 1
ATOM 657 C CA . GLN A 1 88 ? 6.278 -0.425 -6.970 1.00 95.75 88 GLN A CA 1
ATOM 658 C C . GLN A 1 88 ? 7.325 -0.674 -8.059 1.00 95.75 88 GLN A C 1
ATOM 660 O O . GLN A 1 88 ? 7.097 -1.473 -8.969 1.00 95.75 88 GLN A O 1
ATOM 665 N N . ALA A 1 89 ? 8.513 -0.083 -7.918 1.00 95.50 89 ALA A N 1
ATOM 666 C CA . ALA A 1 89 ? 9.624 -0.310 -8.834 1.00 95.50 89 ALA A CA 1
ATOM 667 C C . ALA A 1 89 ? 10.062 -1.785 -8.868 1.00 95.50 89 ALA A C 1
ATOM 669 O O . ALA A 1 89 ? 10.398 -2.298 -9.932 1.00 95.50 89 ALA A O 1
ATOM 670 N N . SER A 1 90 ? 10.013 -2.496 -7.733 1.00 94.44 90 SER A N 1
ATOM 671 C CA . SER A 1 90 ? 10.347 -3.930 -7.675 1.00 94.44 90 SER A CA 1
ATOM 672 C C . SER A 1 90 ? 9.380 -4.833 -8.457 1.00 94.44 90 SER A C 1
ATOM 674 O O . SER A 1 90 ? 9.711 -5.985 -8.731 1.00 94.44 90 SER A O 1
ATOM 676 N N . LEU A 1 91 ? 8.208 -4.302 -8.819 1.00 94.81 91 LEU A N 1
ATOM 677 C CA . LEU A 1 91 ? 7.152 -4.968 -9.584 1.00 94.81 91 LEU A CA 1
ATOM 678 C C . LEU A 1 91 ? 6.978 -4.370 -10.992 1.00 94.81 91 LEU A C 1
ATOM 680 O O . LEU A 1 91 ? 5.944 -4.582 -11.621 1.00 94.81 91 LEU A O 1
ATOM 684 N N . ASP A 1 92 ? 7.963 -3.605 -11.475 1.00 95.00 92 ASP A N 1
ATOM 685 C CA . ASP A 1 92 ? 7.934 -2.912 -12.770 1.00 95.00 92 ASP A CA 1
ATOM 686 C C . ASP A 1 92 ? 6.762 -1.911 -12.925 1.00 95.00 92 ASP A C 1
ATOM 688 O O . ASP A 1 92 ? 6.328 -1.592 -14.036 1.00 95.00 92 ASP A O 1
ATOM 692 N N . VAL A 1 93 ? 6.249 -1.369 -11.813 1.00 94.81 93 VAL A N 1
ATOM 693 C CA . VAL A 1 93 ? 5.191 -0.346 -11.803 1.00 94.81 93 VAL A CA 1
ATOM 694 C C . VAL A 1 93 ? 5.827 1.044 -11.794 1.00 94.81 93 VAL A C 1
ATOM 696 O O . VAL A 1 93 ? 6.279 1.530 -10.762 1.00 94.81 93 VAL A O 1
ATOM 699 N N . ALA A 1 94 ? 5.862 1.690 -12.962 1.00 88.06 94 ALA A N 1
ATOM 700 C CA . ALA A 1 94 ? 6.484 3.008 -13.133 1.00 88.06 94 ALA A CA 1
ATOM 701 C C . ALA A 1 94 ? 5.601 4.192 -12.685 1.00 88.06 94 ALA A C 1
ATOM 703 O O . ALA A 1 94 ? 6.128 5.242 -12.329 1.00 88.06 94 ALA A O 1
ATOM 704 N N . GLU A 1 95 ? 4.274 4.036 -12.710 1.00 87.56 95 GLU A N 1
ATOM 705 C CA . GLU A 1 95 ? 3.296 5.092 -12.391 1.00 87.56 95 GLU A CA 1
ATOM 706 C C . GLU A 1 95 ? 2.329 4.624 -11.296 1.00 87.56 95 GLU A C 1
ATOM 708 O O . GLU A 1 95 ? 1.115 4.552 -11.489 1.00 87.56 95 GLU A O 1
ATOM 713 N N . GLY A 1 96 ? 2.881 4.229 -10.152 1.00 88.44 96 GLY A N 1
ATOM 714 C CA . GLY A 1 96 ? 2.086 3.870 -8.986 1.00 88.44 96 GLY A CA 1
ATOM 715 C C . GLY A 1 96 ? 1.705 5.091 -8.147 1.00 88.44 96 GLY A C 1
ATOM 716 O O . GLY A 1 96 ? 2.407 6.102 -8.126 1.00 88.44 96 GLY A O 1
ATOM 717 N N . LYS A 1 97 ? 0.572 5.004 -7.450 1.00 94.88 97 LYS A N 1
ATOM 718 C CA . LYS A 1 97 ? 0.055 6.052 -6.567 1.00 94.88 97 LYS A CA 1
ATOM 719 C C . LYS A 1 97 ? -0.039 5.529 -5.141 1.00 94.88 97 LYS A C 1
ATOM 721 O O . LYS A 1 97 ? -0.602 4.463 -4.915 1.00 94.88 97 LYS A O 1
ATOM 726 N N . HIS A 1 98 ? 0.478 6.298 -4.192 1.00 95.38 98 HIS A N 1
ATOM 727 C CA . HIS A 1 98 ? 0.259 6.081 -2.769 1.00 95.38 98 HIS A CA 1
ATOM 728 C C . HIS A 1 98 ? -0.704 7.154 -2.235 1.00 95.38 98 HIS A C 1
ATOM 730 O O . HIS A 1 98 ? -0.645 8.315 -2.647 1.00 95.38 98 HIS A O 1
ATOM 736 N N . THR A 1 99 ? 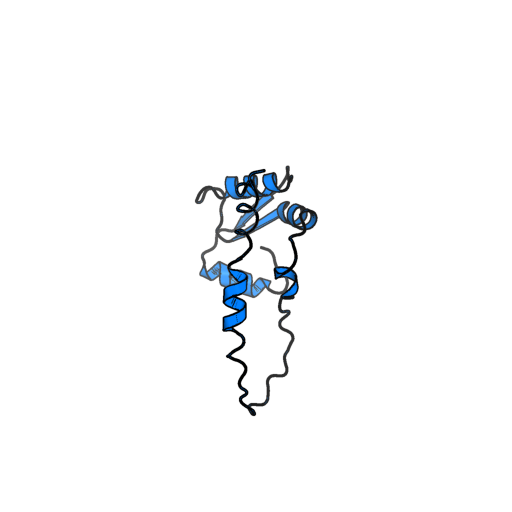-1.673 6.771 -1.407 1.00 94.88 99 THR A N 1
ATOM 737 C CA . THR A 1 99 ? -2.627 7.694 -0.782 1.00 94.88 99 THR A CA 1
ATOM 738 C C . THR A 1 99 ? -2.853 7.290 0.661 1.00 94.88 99 THR A C 1
ATOM 740 O O . THR A 1 99 ? -3.500 6.284 0.934 1.00 94.88 99 THR A O 1
ATOM 743 N N . ASP A 1 100 ? -2.365 8.120 1.572 1.00 94.25 100 ASP A N 1
ATOM 744 C CA . ASP A 1 100 ? -2.552 7.922 3.000 1.00 94.25 100 ASP A CA 1
ATOM 745 C C . ASP A 1 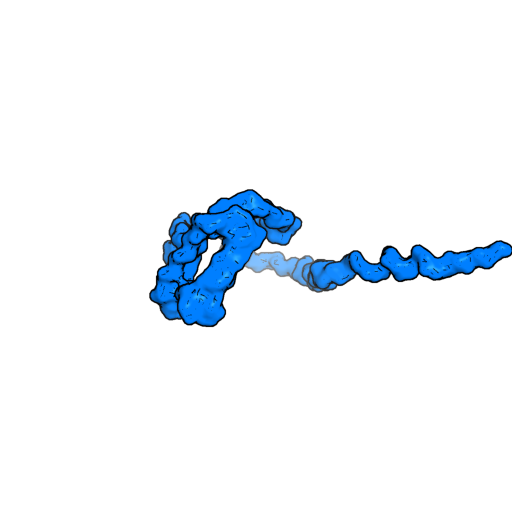100 ? -3.702 8.776 3.548 1.00 94.25 100 ASP A C 1
ATOM 747 O O . ASP A 1 100 ? -3.941 9.901 3.095 1.00 94.25 100 ASP A O 1
ATOM 751 N N . THR A 1 101 ? -4.407 8.242 4.544 1.00 93.31 101 THR A N 1
ATOM 752 C CA . THR A 1 101 ? -5.272 9.028 5.430 1.00 93.31 101 THR A CA 1
ATOM 753 C C . THR A 1 101 ? -4.741 8.937 6.856 1.00 93.31 101 THR A C 1
ATOM 755 O O . THR A 1 101 ? -4.761 7.866 7.459 1.00 93.31 101 THR A O 1
ATOM 758 N N . ASP A 1 102 ? -4.314 10.073 7.405 1.00 88.19 102 ASP A N 1
ATOM 759 C CA . ASP A 1 102 ? -3.820 10.163 8.780 1.00 88.19 102 ASP A CA 1
ATOM 760 C C . ASP A 1 102 ? -4.951 9.889 9.784 1.00 88.19 102 ASP A C 1
ATOM 762 O O . ASP A 1 102 ? -5.989 10.561 9.775 1.00 88.19 102 ASP A O 1
ATOM 766 N N . MET A 1 103 ? -4.764 8.869 10.621 1.00 89.94 103 MET A N 1
ATOM 767 C CA . MET A 1 103 ? -5.721 8.408 11.627 1.00 89.94 103 MET A CA 1
ATOM 768 C C . MET A 1 103 ? -4.968 7.811 12.822 1.00 89.94 103 MET A C 1
ATOM 770 O O . MET A 1 103 ? -3.866 7.288 12.689 1.00 89.94 103 MET A O 1
ATOM 774 N N . SER A 1 104 ? -5.563 7.852 14.017 1.00 90.12 104 SER A N 1
ATOM 775 C CA . SER A 1 104 ? -5.011 7.132 15.171 1.00 90.12 104 SER A CA 1
ATOM 776 C C . SER A 1 104 ? -5.303 5.631 15.090 1.00 90.12 104 SER A C 1
ATOM 778 O O . SER A 1 104 ? -6.307 5.212 14.517 1.00 90.12 104 SER A O 1
ATOM 780 N N . SER A 1 105 ? -4.509 4.798 15.772 1.00 90.81 105 SER A N 1
ATOM 781 C CA . SER A 1 105 ? -4.672 3.333 15.721 1.00 90.81 105 SER A CA 1
ATOM 782 C C . SER A 1 105 ? -6.063 2.832 16.139 1.00 90.81 105 SER A C 1
ATOM 784 O O . SER A 1 105 ? -6.512 1.780 15.690 1.00 90.81 105 SER A O 1
ATOM 786 N N . LEU A 1 106 ? -6.773 3.560 17.010 1.00 92.19 106 LEU A N 1
ATOM 787 C CA . LEU A 1 106 ? -8.154 3.211 17.369 1.00 92.19 106 LEU A CA 1
ATOM 788 C C . LEU A 1 106 ? -9.127 3.491 16.213 1.00 92.19 106 LEU A C 1
ATOM 790 O O . LEU A 1 106 ? -10.056 2.716 15.968 1.00 92.19 106 LEU A O 1
ATOM 794 N N . GLU A 1 107 ? -8.926 4.608 15.522 1.00 91.31 107 GLU A N 1
ATOM 795 C CA . GLU A 1 107 ? -9.740 5.012 14.381 1.00 91.31 107 GLU A CA 1
ATOM 796 C C . GLU A 1 107 ? -9.503 4.087 13.185 1.00 91.31 107 GLU A C 1
ATOM 798 O O . GLU A 1 107 ? -10.476 3.676 12.558 1.00 91.31 107 GLU A O 1
ATOM 803 N N . GLU A 1 108 ? -8.258 3.667 12.945 1.00 90.88 108 GLU A N 1
ATOM 804 C CA . GLU A 1 108 ? -7.899 2.659 11.937 1.00 90.88 108 GLU A CA 1
ATOM 805 C C . GLU A 1 108 ? -8.668 1.351 12.142 1.00 90.88 108 GLU A C 1
ATOM 807 O O . GLU A 1 108 ? -9.352 0.878 11.237 1.00 90.88 108 GLU A O 1
ATOM 812 N N . ILE A 1 109 ? -8.624 0.778 13.352 1.00 92.00 109 ILE A N 1
ATOM 813 C CA . ILE A 1 109 ? -9.334 -0.474 13.667 1.00 92.00 109 ILE A CA 1
ATOM 814 C C . ILE A 1 109 ? -10.836 -0.317 13.418 1.00 92.00 109 ILE A C 1
ATOM 816 O O . ILE A 1 109 ? -11.475 -1.204 12.850 1.00 92.00 109 ILE A O 1
ATOM 820 N N . THR A 1 110 ? -11.398 0.819 13.832 1.00 92.62 110 THR A N 1
ATOM 821 C CA . THR A 1 110 ? -12.823 1.116 13.645 1.00 92.62 110 THR A CA 1
ATOM 822 C C . THR A 1 110 ? -13.172 1.241 12.162 1.00 92.62 110 THR A C 1
ATOM 824 O O . THR A 1 110 ? -14.219 0.757 11.729 1.00 92.62 110 THR A O 1
ATOM 827 N N . LYS A 1 111 ? -12.294 1.859 11.368 1.00 91.88 111 LYS A N 1
ATOM 828 C CA . LYS A 1 111 ? -12.462 1.998 9.923 1.00 91.88 111 LYS A CA 1
ATOM 829 C C . LYS A 1 111 ? -12.395 0.662 9.202 1.00 91.88 111 LYS A C 1
ATOM 831 O O . LYS A 1 111 ? -13.329 0.339 8.473 1.00 91.88 111 LYS A O 1
ATOM 836 N N . PHE A 1 112 ? -11.381 -0.150 9.485 1.00 93.69 112 PHE A N 1
ATOM 837 C CA . PHE A 1 112 ? -11.281 -1.490 8.916 1.00 93.69 112 PHE A CA 1
ATOM 838 C C . PHE A 1 112 ? -12.475 -2.368 9.293 1.00 93.69 112 PHE A C 1
ATOM 840 O O . PHE A 1 112 ? -12.948 -3.124 8.451 1.00 93.69 112 PHE A O 1
ATOM 847 N N . ASP A 1 113 ? -13.005 -2.256 10.519 1.00 92.56 113 ASP A N 1
ATOM 848 C CA . ASP A 1 113 ? -14.214 -2.982 10.928 1.00 92.56 113 ASP A CA 1
ATOM 849 C C . ASP A 1 113 ? -15.454 -2.552 10.131 1.00 92.56 113 ASP A C 1
ATOM 851 O O . ASP A 1 113 ? -16.225 -3.399 9.673 1.00 92.56 113 ASP A O 1
ATOM 855 N N . ALA A 1 114 ? -15.615 -1.245 9.905 1.00 92.31 114 ALA A N 1
ATOM 856 C CA . ALA A 1 114 ? -16.720 -0.693 9.126 1.00 92.31 114 ALA A CA 1
ATOM 857 C C . ALA A 1 114 ? -16.638 -1.046 7.628 1.00 92.31 114 ALA A C 1
ATOM 859 O O . ALA A 1 114 ? -17.670 -1.210 6.975 1.00 92.31 114 ALA A O 1
ATOM 860 N N . GLU A 1 115 ? -15.429 -1.181 7.084 1.00 93.81 115 GLU A N 1
ATOM 861 C CA . GLU A 1 115 ? -15.175 -1.379 5.652 1.00 93.81 115 GLU A CA 1
ATOM 862 C C . GLU A 1 115 ? -15.014 -2.855 5.254 1.00 93.81 115 GLU A C 1
ATOM 864 O O . GLU A 1 115 ? -14.839 -3.162 4.080 1.00 93.81 115 GLU A O 1
ATOM 869 N N . LYS A 1 116 ? -15.179 -3.804 6.187 1.00 90.06 116 LYS A N 1
ATOM 870 C CA . LYS A 1 116 ? -15.039 -5.257 5.935 1.00 90.06 116 LYS A CA 1
ATOM 871 C C . LYS A 1 116 ? -15.780 -5.780 4.702 1.00 90.06 116 LYS A C 1
ATOM 873 O O . LYS A 1 116 ? -15.322 -6.726 4.069 1.00 90.06 116 LYS A O 1
ATOM 878 N N . ALA A 1 117 ? -16.953 -5.223 4.403 1.00 90.88 117 ALA A N 1
ATOM 879 C CA . ALA A 1 117 ? -17.779 -5.642 3.269 1.00 90.88 117 ALA A CA 1
ATOM 880 C C . ALA A 1 117 ? -17.461 -4.891 1.964 1.00 90.88 117 ALA A C 1
ATOM 882 O O . ALA A 1 117 ? -17.882 -5.332 0.897 1.00 90.88 117 ALA A O 1
ATOM 883 N N . ASN A 1 118 ? -16.762 -3.759 2.049 1.00 92.25 118 ASN A N 1
ATOM 884 C CA . ASN A 1 118 ? -16.361 -2.932 0.917 1.00 92.25 118 ASN A CA 1
ATOM 885 C C . ASN A 1 118 ? -15.048 -2.204 1.262 1.00 92.25 118 ASN A C 1
ATOM 887 O O . ASN A 1 118 ? -15.106 -1.042 1.680 1.00 92.25 118 ASN A O 1
ATOM 891 N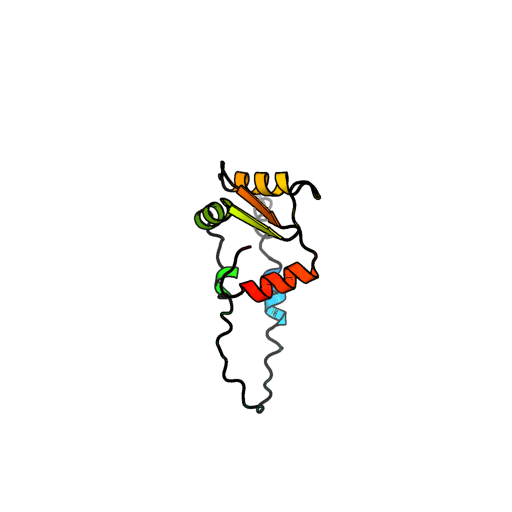 N . PRO A 1 119 ? -13.901 -2.899 1.145 1.00 89.69 119 PRO A N 1
ATOM 892 C CA . PRO A 1 119 ? -12.601 -2.361 1.532 1.00 89.69 119 PRO A CA 1
ATOM 893 C C . PRO A 1 119 ? -12.233 -1.124 0.713 1.00 89.69 119 PRO A C 1
ATOM 895 O O . PRO A 1 119 ? -12.535 -1.058 -0.481 1.00 89.69 119 PRO A O 1
ATOM 898 N N . ILE A 1 120 ? -11.586 -0.158 1.363 1.00 88.88 120 ILE A N 1
ATOM 899 C CA . ILE A 1 120 ? -11.055 1.052 0.723 1.00 88.88 120 ILE A CA 1
ATOM 900 C C . ILE A 1 120 ? -9.525 1.060 0.784 1.00 88.88 120 ILE A C 1
ATOM 902 O O . ILE A 1 120 ? -8.899 1.322 -0.239 1.00 88.88 120 ILE A O 1
ATOM 906 N N . ALA A 1 121 ? -8.952 0.774 1.957 1.00 83.12 121 ALA A N 1
ATOM 907 C CA . ALA A 1 121 ? -7.528 0.488 2.146 1.00 83.12 121 ALA A CA 1
ATOM 908 C C . ALA A 1 121 ? -7.238 -1.022 2.117 1.00 83.12 121 ALA A C 1
ATOM 910 O O . ALA A 1 121 ? -8.159 -1.810 2.452 1.00 83.12 121 ALA A O 1
#

pLDDT: mean 73.11, std 22.72, range [36.56, 95.81]

Radius of gyration: 23.77 Å; chains: 1; bounding box: 68×58×37 Å

Sequence (121 aa):
MNLNLNERSHEMIGKASRRTVMKWGAALGAAAIPGVGGFRGLPVLAQDDAVWESAPDPALAAEQAREIITYGMPDDWANYGEVFAGFQASLDVAEGKHTDTDMSSLEEITKFDAEKANPIA

Foldseek 3Di:
DDDPPPPPPPPPPDDPDPVVVVVVVPPPPPDDDPDDDDDPDDDPVPVPVVVVVDDDDLVVVLVCLQEAEEEQQDCPPPNSVVVSVVSNVVSVNPRHDYHYDYDDPVVVVVQCVVCVVPDDD

Secondary structure (DSSP, 8-state):
----TTSSSSSSSS---THHHHHTTGGG--------------------GGGGGSPP-HHHHHHHTTEEEEES--TTSTTHHHHHHHHHHHTT-SS-EEEEE---HHHHHHHHHHHTTS---